Protein AF-A0A7S1EAX0-F1 (afdb_monomer_lite)

Radius of gyration: 17.02 Å; chains: 1; bounding box: 42×25×48 Å

Foldseek 3Di:
DVVVVVVVPPPAQLRVLLVVLLVVLLVVLLPDAPVCCVVPVCVVCVVVCVVSVHDSVVSVVSSVLSSVLSLLDPPRVPVLVVVVVVDDPVDDSVVSNVVSVVVSVVSD

pLDDT: mean 75.77, std 11.21, range [48.56, 90.44]

InterPro domains:
  IPR004681 TRAP transporter large membrane protein DctM [PTHR33362] (2-108)
  IPR010656 TRAP C4-dicarboxylate transport system permease DctM subunit [PF06808] (2-106)

Sequence (108 aa):
VWIESMFQHLPAGQLGFLVFVNIAIFFIAFFLDFFEIAFIVLPLIAPVALKLGIDMTWLAVLLAVNLQTSFMHPPFGIALYNLRSVTPAAVPTSQIYRGAIPFLLLQL

Organism: Hemiselmis andersenii (NCBI:txid464988)

Secondary structure (DSSP, 8-state):
-HHHHHHTTSTTHHHHHHHHHHHHHHHHTTTS-HHHIIIIIHHHHHHHHHHTT--HHHHHHHHHHHHHHHHHSTTT-HHHHHHHHHS-TTS-HHHHHHHHHHHHHHH-

Structure (mmCIF, N/CA/C/O backbone):
data_AF-A0A7S1EAX0-F1
#
_entry.id   AF-A0A7S1EAX0-F1
#
loop_
_atom_site.group_PDB
_atom_site.id
_atom_site.type_symbol
_atom_site.label_atom_id
_atom_site.label_alt_id
_atom_site.label_comp_id
_atom_site.label_asym_id
_atom_site.label_entity_id
_atom_site.label_seq_id
_atom_site.pdbx_PDB_ins_code
_atom_site.Cartn_x
_atom_site.Cartn_y
_atom_site.Cartn_z
_atom_site.occupancy
_atom_site.B_iso_or_equiv
_atom_site.auth_seq_id
_atom_site.auth_comp_id
_atom_site.auth_asym_id
_atom_site.auth_atom_id
_atom_site.pdbx_PDB_model_num
ATOM 1 N N . VAL A 1 1 ? -17.809 10.767 18.245 1.00 53.88 1 VAL A N 1
ATOM 2 C CA . VAL A 1 1 ? -19.279 10.593 18.218 1.00 53.88 1 VAL A CA 1
ATOM 3 C C . VAL A 1 1 ? -19.843 10.308 16.819 1.00 53.88 1 VAL A C 1
ATOM 5 O O . VAL A 1 1 ? -20.466 9.273 16.665 1.00 53.88 1 VAL A O 1
ATOM 8 N N . TRP A 1 2 ? -19.615 11.128 15.777 1.00 50.91 2 TRP A N 1
ATOM 9 C CA . TRP A 1 2 ? -20.181 10.868 14.425 1.00 50.91 2 TRP A CA 1
ATOM 10 C C . TRP A 1 2 ? -19.492 9.752 13.623 1.00 50.91 2 TRP A C 1
ATOM 12 O O . TRP A 1 2 ? -20.140 9.000 12.909 1.00 50.91 2 TRP A O 1
ATOM 22 N N . ILE A 1 3 ? -18.172 9.620 13.755 1.00 58.50 3 ILE A N 1
ATOM 23 C CA . ILE A 1 3 ? -17.413 8.561 13.075 1.00 58.50 3 ILE A CA 1
ATOM 24 C C . ILE A 1 3 ? -17.738 7.191 13.701 1.00 58.50 3 ILE A C 1
ATOM 26 O O . ILE A 1 3 ? -17.883 6.200 12.999 1.00 58.50 3 ILE A O 1
ATOM 30 N N . GLU A 1 4 ? -17.946 7.151 15.020 1.00 52.25 4 GLU A N 1
ATOM 31 C CA . GLU A 1 4 ? -18.244 5.936 15.792 1.00 52.25 4 GLU A CA 1
ATOM 32 C C . GLU A 1 4 ? -19.585 5.289 15.394 1.00 52.25 4 GLU A C 1
ATOM 34 O O . GLU A 1 4 ? -19.658 4.065 15.308 1.00 52.25 4 GLU A O 1
ATOM 39 N N . SER A 1 5 ? -20.624 6.076 15.081 1.00 58.06 5 SER A N 1
ATOM 40 C CA . SER A 1 5 ? -21.939 5.547 14.673 1.00 58.06 5 SER A CA 1
ATOM 41 C C . SER A 1 5 ? -21.956 4.991 13.243 1.00 58.06 5 SER A C 1
ATOM 43 O O . SER A 1 5 ? -22.733 4.078 12.946 1.00 58.06 5 SER A O 1
ATOM 45 N N . MET A 1 6 ? -21.069 5.481 12.367 1.00 57.78 6 MET A N 1
ATOM 46 C CA . MET A 1 6 ? -20.900 4.938 11.014 1.00 57.78 6 MET A CA 1
ATOM 47 C C . MET A 1 6 ? -20.230 3.553 11.029 1.00 57.78 6 MET A C 1
ATOM 49 O O . MET A 1 6 ? -20.528 2.723 10.174 1.00 57.78 6 MET A O 1
ATOM 53 N N . PHE A 1 7 ? -19.389 3.264 12.031 1.00 55.41 7 PHE A N 1
ATOM 54 C CA . PHE A 1 7 ? -18.711 1.968 12.184 1.00 55.41 7 PHE A CA 1
ATOM 55 C C . PHE A 1 7 ? -19.537 0.897 12.918 1.00 55.41 7 PHE A C 1
ATOM 57 O O . PHE A 1 7 ? -19.226 -0.283 12.793 1.00 55.41 7 PHE A O 1
ATOM 64 N N . GLN A 1 8 ? -20.609 1.266 13.629 1.00 55.41 8 GLN A N 1
ATOM 65 C CA . GLN A 1 8 ? -21.485 0.312 14.333 1.00 55.41 8 GLN A CA 1
ATOM 66 C C . GLN A 1 8 ? -22.436 -0.480 13.415 1.00 55.41 8 GLN A C 1
ATOM 68 O O . GLN A 1 8 ? -22.955 -1.512 13.830 1.00 55.41 8 GLN A O 1
ATOM 73 N N . HIS A 1 9 ? -22.651 -0.029 12.174 1.00 52.38 9 HIS A N 1
ATOM 74 C CA . HIS A 1 9 ? -23.562 -0.672 11.212 1.00 52.38 9 HIS A CA 1
ATOM 75 C C . HIS A 1 9 ? -22.845 -1.528 10.159 1.00 52.38 9 HIS A C 1
ATOM 77 O O . HIS A 1 9 ? -23.496 -2.212 9.370 1.00 52.38 9 HIS A O 1
ATOM 83 N N . LEU A 1 10 ? -21.510 -1.514 10.142 1.00 52.56 10 LEU A N 1
ATOM 84 C CA . LEU A 1 10 ? -20.727 -2.451 9.349 1.00 52.56 10 LEU A CA 1
ATOM 85 C C . LEU A 1 10 ? -20.639 -3.765 10.137 1.00 52.56 10 LEU A C 1
ATOM 87 O O . LEU A 1 10 ? -20.082 -3.760 11.235 1.00 52.56 10 LEU A O 1
ATOM 91 N N . PRO A 1 11 ? -21.110 -4.904 9.600 1.00 48.56 11 PRO A N 1
ATOM 92 C CA . PRO A 1 11 ? -21.067 -6.205 10.279 1.00 48.56 11 PRO A CA 1
ATOM 93 C C . PRO A 1 11 ? -19.639 -6.763 10.481 1.00 48.56 11 PRO A C 1
ATOM 95 O O . PRO A 1 11 ? -19.459 -7.962 10.654 1.00 48.56 11 PRO A O 1
ATOM 98 N N . ALA A 1 12 ? -18.602 -5.923 10.440 1.00 54.12 12 ALA A N 1
ATOM 99 C CA . ALA A 1 12 ? -17.227 -6.338 10.202 1.00 54.12 12 ALA A CA 1
ATOM 100 C C . ALA A 1 12 ? -16.210 -5.928 11.281 1.00 54.12 12 ALA A C 1
ATOM 102 O O . ALA A 1 12 ? -15.039 -6.242 11.098 1.00 54.12 12 ALA A O 1
ATOM 103 N N . GLY A 1 13 ? -16.590 -5.262 12.382 1.00 70.81 13 GLY A N 1
ATOM 104 C CA . GLY A 1 13 ? -15.698 -5.016 13.534 1.00 70.81 13 GLY A CA 1
ATOM 105 C C . GLY A 1 13 ? -14.259 -4.599 13.162 1.00 70.81 13 GLY A C 1
ATOM 106 O O . GLY A 1 13 ? -14.042 -3.710 12.340 1.00 70.81 13 GLY A O 1
ATOM 107 N N . GLN A 1 14 ? -13.266 -5.288 13.730 1.00 70.88 14 GLN A N 1
ATOM 108 C CA . GLN A 1 14 ? -11.834 -5.141 13.426 1.00 70.88 14 GLN A CA 1
ATOM 109 C C . GLN A 1 14 ? -11.490 -5.330 11.933 1.00 70.88 14 GLN A C 1
ATOM 111 O O . GLN A 1 14 ? -10.605 -4.657 11.407 1.00 70.88 14 GLN A O 1
ATOM 116 N N . LEU A 1 15 ? -12.207 -6.203 11.226 1.00 77.50 15 LEU A N 1
ATOM 117 C CA . LEU A 1 15 ? -11.936 -6.572 9.835 1.00 77.50 15 LEU A CA 1
ATOM 118 C C . LEU A 1 15 ? -12.383 -5.476 8.851 1.00 77.50 15 LEU A C 1
ATOM 120 O O . LEU A 1 15 ? -11.653 -5.143 7.922 1.00 77.50 15 LEU A O 1
ATOM 124 N N . GLY A 1 16 ? -13.534 -4.844 9.095 1.00 78.50 16 GLY A N 1
ATOM 125 C CA . GLY A 1 16 ? -14.035 -3.727 8.286 1.00 78.50 16 GLY A CA 1
ATOM 126 C C . GLY A 1 16 ? -13.136 -2.496 8.370 1.00 78.50 16 GLY A C 1
ATOM 127 O O . GLY A 1 16 ? -12.861 -1.860 7.353 1.00 78.50 16 GLY A O 1
ATOM 128 N N . PHE A 1 17 ? -12.612 -2.208 9.565 1.00 82.06 17 PHE A N 1
ATOM 1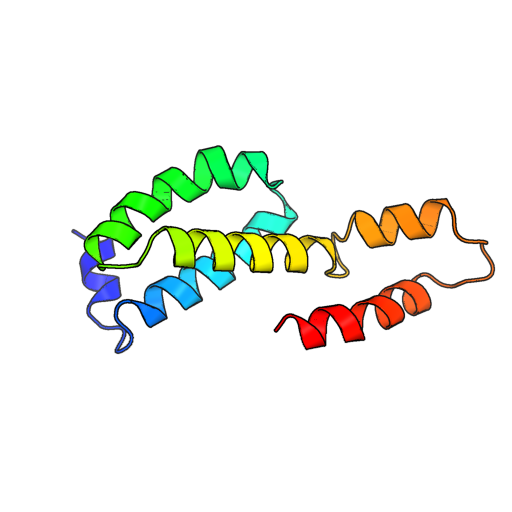29 C CA . PHE A 1 17 ? -11.600 -1.170 9.748 1.00 82.06 17 PHE A CA 1
ATOM 130 C C . PHE A 1 17 ? -10.319 -1.488 8.968 1.00 82.06 17 PHE A C 1
ATOM 132 O O . PHE A 1 17 ? -9.828 -0.628 8.243 1.00 82.06 17 PHE A O 1
ATOM 139 N N . LEU A 1 18 ? -9.805 -2.721 9.058 1.00 83.31 18 LEU A N 1
ATOM 140 C CA . LEU A 1 18 ? -8.588 -3.125 8.343 1.00 83.31 18 LEU A CA 1
ATOM 141 C C . LEU A 1 18 ? -8.735 -3.027 6.822 1.00 83.31 18 LEU A C 1
ATOM 143 O O . LEU A 1 18 ? -7.817 -2.544 6.160 1.00 83.31 18 LEU A O 1
ATOM 147 N N . VAL A 1 19 ? -9.874 -3.452 6.270 1.00 83.94 19 VAL A N 1
ATOM 148 C CA . VAL A 1 19 ? -10.151 -3.354 4.828 1.00 83.94 19 VAL A CA 1
ATOM 149 C C . VAL A 1 19 ? -10.250 -1.893 4.399 1.00 83.94 19 VAL A C 1
ATOM 151 O O . VAL A 1 19 ? -9.606 -1.496 3.431 1.00 83.94 19 VAL A O 1
ATOM 154 N N . PHE A 1 20 ? -10.999 -1.073 5.141 1.00 85.69 20 PHE A N 1
ATOM 155 C CA . PHE A 1 20 ? -11.131 0.352 4.844 1.00 85.69 20 PHE A CA 1
ATOM 156 C C . PHE A 1 20 ? -9.779 1.070 4.882 1.00 85.69 20 PHE A C 1
ATOM 158 O O . PHE A 1 20 ? -9.435 1.783 3.942 1.00 85.69 20 PHE A O 1
ATOM 165 N N . VAL A 1 21 ? -8.994 0.849 5.940 1.00 86.94 21 VAL A N 1
ATOM 166 C CA . VAL A 1 21 ? -7.668 1.452 6.106 1.00 86.94 21 VAL A CA 1
ATOM 167 C C . VAL A 1 21 ? -6.720 0.997 5.004 1.00 86.94 21 VAL A C 1
ATOM 169 O O . VAL A 1 21 ? -6.028 1.837 4.440 1.00 86.94 21 VAL A O 1
ATOM 172 N N . ASN A 1 22 ? -6.716 -0.288 4.637 1.00 86.81 22 ASN A N 1
ATOM 173 C CA . ASN A 1 22 ? -5.886 -0.761 3.532 1.00 86.81 22 ASN A CA 1
ATOM 174 C C . ASN A 1 22 ? -6.271 -0.097 2.205 1.00 86.81 22 ASN A C 1
ATOM 176 O O . ASN A 1 22 ? -5.404 0.408 1.500 1.00 86.81 22 ASN A O 1
ATOM 180 N N . ILE A 1 23 ? -7.558 -0.030 1.872 1.00 86.19 23 ILE A N 1
ATOM 181 C CA . ILE A 1 23 ? -7.994 0.608 0.625 1.00 86.19 23 ILE A CA 1
ATOM 182 C C . ILE A 1 23 ? -7.653 2.105 0.635 1.00 86.19 23 ILE A C 1
ATOM 184 O O . ILE A 1 23 ? -7.105 2.620 -0.336 1.00 86.19 23 ILE A O 1
ATOM 188 N N . ALA A 1 24 ? -7.922 2.806 1.738 1.00 86.81 24 ALA A N 1
ATOM 189 C CA . ALA A 1 24 ? -7.622 4.230 1.863 1.00 86.81 24 ALA A CA 1
ATOM 190 C C . ALA A 1 24 ? -6.117 4.513 1.731 1.00 86.81 24 ALA A C 1
ATOM 192 O O . ALA A 1 24 ? -5.722 5.403 0.978 1.00 86.81 24 ALA A O 1
ATOM 193 N N . ILE A 1 25 ? -5.277 3.733 2.419 1.00 85.88 25 ILE A N 1
ATOM 194 C CA . ILE A 1 25 ? -3.819 3.869 2.356 1.00 85.88 25 ILE A CA 1
ATOM 195 C C . ILE A 1 25 ? -3.301 3.535 0.964 1.00 85.88 25 ILE A C 1
ATOM 197 O O . ILE A 1 25 ? -2.442 4.259 0.486 1.00 85.88 25 ILE A O 1
ATOM 201 N N . PHE A 1 26 ? -3.849 2.526 0.284 1.00 84.31 26 PHE A N 1
ATOM 202 C CA . PHE A 1 26 ? -3.460 2.190 -1.086 1.00 84.31 26 PHE A CA 1
ATOM 203 C C . PHE A 1 26 ? -3.612 3.388 -2.036 1.00 84.31 26 PHE A C 1
ATOM 205 O O . PHE A 1 26 ? -2.702 3.689 -2.803 1.00 84.31 26 PHE A O 1
ATOM 212 N N . PHE A 1 27 ? -4.724 4.126 -1.946 1.00 83.88 27 PHE A N 1
ATOM 213 C CA . PHE A 1 27 ? -4.928 5.324 -2.767 1.00 83.88 27 PHE A CA 1
ATOM 214 C C . PHE A 1 27 ? -4.058 6.511 -2.334 1.00 83.88 27 PHE A C 1
ATOM 216 O O . PHE A 1 27 ? -3.555 7.246 -3.183 1.00 83.88 27 PHE A O 1
ATOM 223 N N . ILE A 1 28 ? -3.877 6.713 -1.027 1.00 83.94 28 ILE A N 1
ATOM 224 C CA . ILE A 1 28 ? -3.047 7.803 -0.489 1.00 83.94 28 ILE A CA 1
ATOM 225 C C . ILE A 1 28 ? -1.558 7.570 -0.798 1.00 83.94 28 ILE A C 1
ATOM 227 O O . ILE A 1 28 ? -0.837 8.522 -1.095 1.00 83.94 28 ILE A O 1
ATOM 231 N N . ALA A 1 29 ? -1.115 6.313 -0.804 1.00 81.12 29 ALA A N 1
ATOM 232 C CA . ALA A 1 29 ? 0.250 5.885 -1.103 1.00 81.12 29 ALA A CA 1
ATOM 233 C C . ALA A 1 29 ? 0.678 6.125 -2.559 1.00 81.12 29 ALA A C 1
ATOM 235 O O . ALA A 1 29 ? 1.834 5.890 -2.897 1.00 81.12 29 ALA A O 1
ATOM 236 N N . PHE A 1 30 ? -0.223 6.580 -3.435 1.00 76.56 30 PHE A N 1
ATOM 237 C CA . PHE A 1 30 ? 0.162 7.088 -4.754 1.00 76.56 30 PHE A CA 1
ATOM 238 C C . PHE A 1 30 ? 0.770 8.493 -4.698 1.00 76.56 30 PHE A C 1
ATOM 240 O O . PHE A 1 30 ? 1.498 8.877 -5.610 1.00 76.56 30 PHE A O 1
ATOM 247 N N . PHE A 1 31 ? 0.470 9.258 -3.646 1.00 77.19 31 PHE A N 1
ATOM 248 C CA . PHE A 1 31 ? 0.902 10.649 -3.494 1.00 77.19 31 PHE A CA 1
ATOM 249 C C . PHE A 1 31 ? 1.887 10.844 -2.345 1.00 77.19 31 PHE A C 1
ATOM 251 O O . PHE A 1 31 ? 2.716 11.749 -2.406 1.00 77.19 31 PHE A O 1
ATOM 258 N N . LEU A 1 32 ? 1.770 10.028 -1.296 1.00 83.12 32 LEU A N 1
ATOM 259 C CA . LEU A 1 32 ? 2.610 10.084 -0.106 1.00 83.12 32 LEU A CA 1
ATOM 260 C C . LEU A 1 32 ? 3.568 8.889 -0.071 1.00 83.12 32 LEU A C 1
ATOM 262 O O . LEU A 1 32 ? 3.159 7.765 -0.360 1.00 83.12 32 LEU A O 1
ATOM 266 N N . ASP A 1 33 ? 4.819 9.139 0.314 1.00 81.12 33 ASP A N 1
ATOM 267 C CA . ASP A 1 33 ? 5.839 8.110 0.514 1.00 81.12 33 ASP A CA 1
ATOM 268 C C . ASP A 1 33 ? 5.717 7.495 1.932 1.00 81.12 33 ASP A C 1
ATOM 270 O O . ASP A 1 33 ? 4.883 7.885 2.765 1.00 81.12 33 ASP A O 1
ATOM 274 N N . PHE A 1 34 ? 6.492 6.441 2.190 1.00 80.69 34 PHE A N 1
ATOM 275 C CA . PHE A 1 34 ? 6.473 5.653 3.418 1.00 80.69 34 PHE A CA 1
ATOM 276 C C . PHE A 1 34 ? 6.618 6.523 4.669 1.00 80.69 34 PHE A C 1
ATOM 278 O O . PHE A 1 34 ? 5.895 6.310 5.644 1.00 80.69 34 PHE A O 1
ATOM 285 N N . PHE A 1 35 ? 7.527 7.500 4.656 1.00 85.00 35 PHE A N 1
ATOM 286 C CA . PHE A 1 35 ? 7.779 8.346 5.821 1.00 85.00 35 PHE A CA 1
ATOM 287 C C . PHE A 1 35 ? 6.577 9.235 6.150 1.00 85.00 35 PHE A C 1
ATOM 289 O O . PHE A 1 35 ? 6.196 9.347 7.314 1.00 85.00 35 PHE A O 1
ATOM 296 N N . GLU A 1 36 ? 5.926 9.815 5.149 1.00 88.94 36 GLU A N 1
ATOM 297 C CA . GLU A 1 36 ? 4.730 10.639 5.301 1.00 88.94 36 GLU A CA 1
ATOM 298 C C . GLU A 1 36 ? 3.579 9.806 5.859 1.00 88.94 36 GLU A C 1
ATOM 300 O O . GLU A 1 36 ? 2.889 10.233 6.785 1.00 88.94 36 GLU A O 1
ATOM 305 N N . ILE A 1 37 ? 3.394 8.586 5.359 1.00 87.88 37 ILE A N 1
ATOM 306 C CA . ILE A 1 37 ? 2.354 7.690 5.870 1.00 87.88 37 ILE A CA 1
ATOM 307 C C . ILE A 1 37 ? 2.668 7.249 7.304 1.00 87.88 37 ILE A C 1
ATOM 309 O O . ILE A 1 37 ? 1.779 7.286 8.159 1.00 87.88 37 ILE A O 1
ATOM 313 N N . ALA A 1 38 ? 3.920 6.911 7.612 1.00 88.75 38 ALA A N 1
ATOM 314 C CA . ALA A 1 38 ? 4.337 6.513 8.953 1.00 88.75 38 ALA A CA 1
ATOM 315 C C . ALA A 1 38 ? 4.240 7.653 9.984 1.00 88.75 38 ALA A C 1
ATOM 317 O O . ALA A 1 38 ? 3.917 7.394 11.143 1.00 88.75 38 ALA A O 1
ATOM 318 N N . PHE A 1 39 ? 4.486 8.907 9.592 1.00 89.00 39 PHE A N 1
ATOM 319 C CA . PHE A 1 39 ? 4.469 10.046 10.519 1.00 89.00 39 PHE A CA 1
ATOM 320 C C . PHE A 1 39 ? 3.146 10.815 10.561 1.00 89.00 39 PHE A C 1
ATOM 322 O O . PHE A 1 39 ? 2.861 11.452 11.572 1.00 89.00 39 PHE A O 1
ATOM 329 N N . ILE A 1 40 ? 2.323 10.758 9.512 1.00 90.44 40 ILE A N 1
ATOM 330 C CA . ILE A 1 40 ? 1.055 11.503 9.434 1.00 90.44 40 ILE A CA 1
ATOM 331 C C . ILE A 1 40 ? -0.135 10.558 9.597 1.00 90.44 40 ILE A C 1
ATOM 333 O O . ILE A 1 40 ? -0.997 10.772 10.451 1.00 90.44 40 ILE A O 1
ATOM 337 N N . VAL A 1 41 ? -0.190 9.498 8.789 1.00 88.62 41 VAL A N 1
ATOM 338 C CA . VAL A 1 41 ? -1.370 8.624 8.709 1.00 88.62 41 VAL A CA 1
ATOM 339 C C . VAL A 1 41 ? -1.387 7.614 9.852 1.00 88.62 41 VAL A C 1
ATOM 341 O O . VAL A 1 41 ? -2.431 7.418 10.472 1.00 88.62 41 VAL A O 1
ATOM 344 N N . LEU A 1 42 ? -0.248 7.000 10.178 1.00 88.19 42 LEU A N 1
ATOM 345 C CA . LEU A 1 42 ? -0.170 5.983 11.228 1.00 88.19 42 LEU A CA 1
ATOM 346 C C . LEU A 1 42 ? -0.588 6.520 12.615 1.00 88.19 42 LEU A C 1
ATOM 348 O O . LEU A 1 42 ? -1.414 5.867 13.255 1.00 88.19 42 LEU A O 1
ATOM 352 N N . PRO A 1 43 ? -0.142 7.706 13.082 1.00 89.12 43 PRO A N 1
ATOM 353 C CA . PRO A 1 43 ? -0.600 8.263 14.358 1.00 89.12 43 PRO A CA 1
ATOM 354 C C . PRO A 1 43 ? -2.089 8.626 14.367 1.00 89.12 43 PRO A C 1
ATOM 356 O O . PRO A 1 43 ? -2.703 8.649 15.432 1.00 89.12 43 PRO A O 1
ATOM 359 N N . LEU A 1 44 ? -2.683 8.883 13.197 1.00 89.31 44 LEU A N 1
ATOM 360 C CA . LEU A 1 44 ? -4.111 9.165 13.055 1.00 89.31 44 LEU A CA 1
ATOM 361 C C . LEU A 1 44 ? -4.963 7.895 13.225 1.00 89.31 44 LEU A C 1
ATOM 363 O O . LEU A 1 44 ? -5.991 7.925 13.902 1.00 89.31 44 LEU A O 1
ATOM 367 N N . ILE A 1 45 ? -4.537 6.772 12.639 1.00 87.81 45 ILE A N 1
ATOM 368 C CA . ILE A 1 45 ? -5.272 5.491 12.677 1.00 87.81 45 ILE A CA 1
ATOM 369 C C . ILE A 1 45 ? -4.956 4.642 13.917 1.00 87.81 45 ILE A C 1
ATOM 371 O O . ILE A 1 45 ? -5.828 3.912 14.388 1.00 87.81 45 ILE A O 1
ATOM 375 N N . ALA A 1 46 ? -3.747 4.749 14.477 1.00 86.88 46 ALA A N 1
ATOM 376 C CA . ALA A 1 46 ? -3.293 4.011 15.658 1.00 86.88 46 ALA A CA 1
ATOM 377 C C . ALA A 1 46 ? -4.251 4.078 16.868 1.00 86.88 46 ALA A C 1
ATOM 379 O O . ALA A 1 46 ? -4.586 3.020 17.405 1.00 86.88 46 ALA A O 1
ATOM 380 N N . PRO A 1 47 ? -4.756 5.252 17.304 1.00 86.88 47 PRO A N 1
ATOM 381 C CA . PRO A 1 47 ? -5.675 5.319 18.441 1.00 86.88 47 PRO A CA 1
ATOM 382 C C . PRO A 1 47 ? -7.024 4.649 18.152 1.00 86.88 47 PRO A C 1
ATOM 384 O O . PRO A 1 47 ? -7.669 4.146 19.071 1.00 86.88 47 PRO A O 1
ATOM 387 N N . VAL A 1 48 ? -7.457 4.617 16.889 1.00 85.62 48 VAL A N 1
ATOM 388 C CA . VAL A 1 48 ? -8.690 3.931 16.478 1.00 85.62 48 VAL A CA 1
ATOM 389 C C . VAL A 1 48 ? -8.470 2.418 16.458 1.00 85.62 48 VAL A C 1
ATOM 391 O O . VAL A 1 48 ? -9.288 1.675 16.995 1.00 85.62 48 VAL A O 1
ATOM 394 N N . ALA A 1 49 ? -7.332 1.968 15.926 1.00 84.69 49 ALA A N 1
ATOM 395 C CA . ALA A 1 49 ? -6.942 0.562 15.900 1.00 84.69 49 ALA A CA 1
ATOM 396 C C . ALA A 1 49 ? -6.817 -0.031 17.316 1.00 84.69 49 ALA A C 1
ATOM 398 O O . ALA A 1 49 ? -7.367 -1.096 17.588 1.00 84.69 49 ALA A O 1
ATOM 399 N N . LEU A 1 50 ? -6.185 0.695 18.244 1.00 85.31 50 LEU A N 1
ATOM 400 C CA . LEU A 1 50 ? -6.060 0.284 19.646 1.00 85.31 50 LEU A CA 1
ATOM 401 C C . LEU A 1 50 ? -7.420 0.154 20.345 1.00 85.31 50 LEU A C 1
ATOM 403 O O . LEU A 1 50 ? -7.653 -0.814 21.064 1.00 85.31 50 LEU A O 1
ATOM 407 N N . LYS A 1 51 ? -8.347 1.092 20.103 1.00 82.44 51 LYS A N 1
ATOM 408 C CA . LYS A 1 51 ? -9.716 1.025 20.648 1.00 82.44 51 LYS A CA 1
ATOM 409 C C . LYS A 1 51 ? -10.517 -0.162 20.114 1.00 82.44 51 LYS A C 1
ATOM 411 O O . LYS A 1 51 ? -11.398 -0.657 20.809 1.00 82.44 51 LYS A O 1
ATOM 416 N N . LEU A 1 52 ? -10.218 -0.603 18.895 1.00 80.62 52 LEU A N 1
ATOM 417 C CA . LEU A 1 52 ? -10.827 -1.773 18.265 1.00 80.62 52 LEU A CA 1
ATOM 418 C C . LEU A 1 52 ? -10.140 -3.095 18.659 1.00 80.62 52 LEU A C 1
ATOM 420 O O . LEU A 1 52 ? -10.563 -4.146 18.187 1.00 80.62 52 LEU A O 1
ATOM 424 N N . GLY A 1 53 ? -9.105 -3.058 19.508 1.00 81.38 53 GLY A N 1
ATOM 425 C CA . GLY A 1 53 ? -8.363 -4.248 19.938 1.00 81.38 53 GLY A CA 1
ATOM 426 C C . GLY A 1 53 ? -7.451 -4.834 18.857 1.00 81.38 53 GLY A C 1
ATOM 427 O O . GLY A 1 53 ? -7.118 -6.015 18.905 1.00 81.38 53 GLY A O 1
ATOM 428 N N . ILE A 1 54 ? -7.063 -4.031 17.864 1.00 82.44 54 ILE A N 1
ATOM 429 C CA . ILE A 1 54 ? -6.207 -4.477 16.766 1.00 82.44 54 ILE A CA 1
ATOM 430 C C . ILE A 1 54 ? -4.757 -4.513 17.226 1.00 82.44 54 ILE A C 1
ATOM 432 O O . ILE A 1 54 ? -4.238 -3.530 17.752 1.00 82.44 54 ILE A O 1
ATOM 436 N N . ASP A 1 55 ? -4.095 -5.637 16.968 1.00 86.06 55 ASP A N 1
ATOM 437 C CA . ASP A 1 55 ? -2.663 -5.768 17.183 1.00 86.06 55 ASP A CA 1
ATOM 438 C C . ASP A 1 55 ? -1.893 -4.766 16.301 1.00 86.06 55 ASP A C 1
ATOM 440 O O . ASP A 1 55 ? -2.037 -4.737 15.073 1.00 86.06 55 ASP A O 1
ATOM 444 N N . MET A 1 56 ? -1.093 -3.905 16.935 1.00 84.25 56 MET A N 1
ATOM 445 C CA . MET A 1 56 ? -0.361 -2.848 16.231 1.00 84.25 56 MET A CA 1
ATOM 446 C C . MET A 1 56 ? 0.731 -3.410 15.320 1.00 84.25 56 MET A C 1
ATOM 448 O O . MET A 1 56 ? 1.022 -2.809 14.285 1.00 84.25 56 MET A O 1
ATOM 452 N N . THR A 1 57 ? 1.321 -4.554 15.672 1.00 88.00 57 THR A N 1
ATOM 453 C CA . THR A 1 57 ? 2.306 -5.233 14.828 1.00 88.00 57 THR A CA 1
ATOM 454 C C . THR A 1 57 ? 1.635 -5.752 13.562 1.00 88.00 57 THR A C 1
ATOM 456 O O . THR A 1 57 ? 2.156 -5.545 12.468 1.00 88.00 57 THR A O 1
ATOM 459 N N . TRP A 1 58 ? 0.441 -6.331 13.676 1.00 86.12 58 TRP A N 1
ATOM 460 C CA . TRP A 1 58 ? -0.338 -6.776 12.524 1.00 86.12 58 TRP A CA 1
ATOM 461 C C . TRP A 1 58 ? -0.754 -5.617 11.614 1.00 86.12 58 TRP A C 1
ATOM 463 O O . TRP A 1 58 ? -0.591 -5.697 10.394 1.00 86.12 58 TRP A O 1
ATOM 473 N N . LEU A 1 59 ? -1.227 -4.510 12.198 1.00 86.12 59 LEU A N 1
ATOM 474 C CA . LEU A 1 59 ? -1.546 -3.300 11.438 1.00 86.12 59 LEU A CA 1
ATOM 475 C C . LEU A 1 59 ? -0.318 -2.783 10.678 1.00 86.12 59 LEU A C 1
ATOM 477 O O . LEU A 1 59 ? -0.438 -2.449 9.503 1.00 86.12 59 LEU A O 1
ATOM 481 N N . ALA A 1 60 ? 0.850 -2.747 11.325 1.00 86.25 60 ALA A N 1
ATOM 482 C CA . ALA A 1 60 ? 2.094 -2.299 10.708 1.00 86.25 60 ALA A CA 1
ATOM 483 C C . ALA A 1 60 ? 2.538 -3.208 9.550 1.00 86.25 60 ALA A C 1
ATOM 485 O O . ALA A 1 60 ? 2.928 -2.700 8.501 1.00 86.25 60 ALA A O 1
ATOM 486 N N . VAL A 1 61 ? 2.437 -4.534 9.707 1.00 88.50 61 VAL A N 1
ATOM 487 C CA . VAL 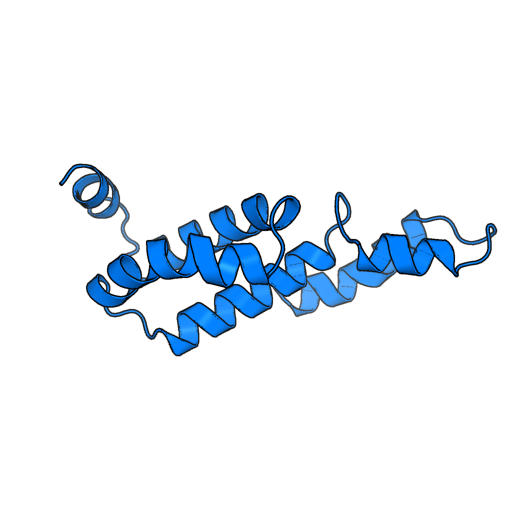A 1 61 ? 2.759 -5.502 8.642 1.00 88.50 61 VAL A CA 1
ATOM 488 C C . VAL A 1 61 ? 1.838 -5.313 7.437 1.00 88.50 61 VAL A C 1
ATOM 490 O O . VAL A 1 61 ? 2.325 -5.219 6.311 1.00 88.50 61 VAL A O 1
ATOM 493 N N . LEU A 1 62 ? 0.526 -5.192 7.661 1.00 87.06 62 LEU A N 1
ATOM 494 C CA . LEU A 1 62 ? -0.434 -4.939 6.583 1.00 87.06 62 LEU A CA 1
ATOM 495 C C . LEU A 1 62 ? -0.140 -3.623 5.858 1.00 87.06 62 LEU A C 1
ATOM 497 O O . LEU A 1 62 ? -0.141 -3.580 4.630 1.00 87.06 62 LEU A O 1
ATOM 501 N N . LEU A 1 63 ? 0.169 -2.565 6.609 1.00 87.06 63 LEU A N 1
ATOM 502 C CA . LEU A 1 63 ? 0.561 -1.276 6.045 1.00 87.06 63 LEU A CA 1
ATOM 503 C C . LEU A 1 63 ? 1.824 -1.386 5.187 1.00 87.06 63 LEU A C 1
ATOM 505 O O . LEU A 1 63 ? 1.855 -0.853 4.082 1.00 87.06 63 LEU A O 1
ATOM 509 N N . ALA A 1 64 ? 2.845 -2.096 5.669 1.00 85.12 64 ALA A N 1
ATOM 510 C CA . ALA A 1 64 ? 4.099 -2.286 4.946 1.00 85.12 64 ALA A CA 1
ATOM 511 C C . ALA A 1 64 ? 3.887 -3.033 3.619 1.00 85.12 64 ALA A C 1
ATOM 513 O O . ALA A 1 64 ? 4.373 -2.591 2.578 1.00 85.12 64 ALA A O 1
ATOM 514 N N . VAL A 1 65 ? 3.110 -4.121 3.638 1.00 85.06 65 VAL A N 1
ATOM 515 C CA . VAL A 1 65 ? 2.755 -4.902 2.440 1.00 85.06 65 VAL A CA 1
ATOM 516 C C . VAL A 1 65 ? 1.968 -4.054 1.436 1.00 85.06 65 VAL A C 1
ATOM 518 O O . VAL A 1 65 ? 2.237 -4.087 0.233 1.00 85.06 65 VAL A O 1
ATOM 521 N N . ASN A 1 66 ? 1.023 -3.255 1.922 1.00 85.00 66 ASN A N 1
ATOM 522 C CA . ASN A 1 66 ? 0.191 -2.407 1.081 1.00 85.00 66 ASN A CA 1
ATOM 523 C C . ASN A 1 66 ? 0.992 -1.264 0.431 1.00 85.00 66 ASN A C 1
ATOM 525 O O . ASN A 1 66 ? 0.886 -1.028 -0.774 1.00 85.00 66 ASN A O 1
ATOM 529 N N . LEU A 1 67 ? 1.889 -0.629 1.191 1.00 82.31 67 LEU A N 1
ATOM 530 C CA . LEU A 1 67 ? 2.808 0.383 0.664 1.00 82.31 67 LEU A CA 1
ATOM 531 C C . LEU A 1 67 ? 3.754 -0.194 -0.392 1.00 82.31 67 LEU A C 1
ATOM 533 O O . LEU A 1 67 ? 3.932 0.404 -1.453 1.00 82.31 67 LEU A O 1
ATOM 537 N N . GLN A 1 68 ? 4.302 -1.388 -0.153 1.00 78.50 68 GLN A N 1
ATOM 538 C CA . GLN A 1 68 ? 5.127 -2.088 -1.139 1.00 78.50 68 GLN A CA 1
ATOM 539 C C . GLN A 1 68 ? 4.354 -2.359 -2.438 1.00 78.50 68 GLN A C 1
ATOM 541 O O . GLN A 1 68 ? 4.887 -2.172 -3.531 1.00 78.50 68 GLN A O 1
ATOM 546 N N . THR A 1 69 ? 3.083 -2.745 -2.323 1.00 75.00 69 THR A N 1
ATOM 547 C CA . THR A 1 69 ? 2.207 -3.006 -3.474 1.00 75.00 69 THR A CA 1
ATOM 548 C C . THR A 1 69 ? 1.925 -1.731 -4.273 1.00 75.00 69 THR A C 1
ATOM 550 O O . THR A 1 69 ? 1.969 -1.764 -5.506 1.00 75.00 69 THR A O 1
ATOM 553 N N . SER A 1 70 ? 1.717 -0.593 -3.597 1.00 71.81 70 SER A N 1
ATOM 554 C CA . SER A 1 70 ? 1.557 0.720 -4.245 1.00 71.81 70 SER A CA 1
ATOM 555 C C . SER A 1 70 ? 2.762 1.071 -5.132 1.00 71.81 70 SER A C 1
ATOM 557 O O . SER A 1 70 ? 2.584 1.464 -6.288 1.00 71.81 70 SER A O 1
ATOM 559 N N . PHE A 1 71 ? 3.991 0.813 -4.662 1.00 66.56 71 PHE A N 1
ATOM 560 C CA . PHE A 1 71 ? 5.218 1.061 -5.438 1.00 66.56 71 PHE A CA 1
ATOM 561 C C . PHE A 1 71 ? 5.369 0.201 -6.698 1.00 66.56 71 PHE A C 1
ATOM 563 O O . PHE A 1 71 ? 6.174 0.536 -7.572 1.00 66.56 71 PHE A O 1
ATOM 570 N N . MET A 1 72 ? 4.624 -0.899 -6.812 1.00 65.94 72 MET A N 1
ATOM 571 C CA . MET A 1 72 ? 4.653 -1.768 -7.991 1.00 65.94 72 MET A CA 1
ATOM 572 C C . MET A 1 72 ? 3.484 -1.505 -8.956 1.00 65.94 72 MET A C 1
ATOM 574 O O . MET A 1 72 ? 3.481 -2.054 -10.059 1.00 65.94 72 MET A O 1
ATOM 578 N N . HIS A 1 73 ? 2.498 -0.670 -8.598 1.00 68.25 73 HIS A N 1
ATOM 579 C CA . HIS A 1 73 ? 1.292 -0.483 -9.410 1.00 68.25 73 HIS A CA 1
ATOM 580 C C . HIS A 1 73 ? 1.504 0.522 -10.577 1.00 68.25 73 HIS A C 1
ATOM 582 O O . HIS A 1 73 ? 2.149 1.561 -10.398 1.00 68.25 73 HIS A O 1
ATOM 588 N N . PRO A 1 74 ? 0.944 0.280 -11.786 1.00 55.00 74 PRO A N 1
ATOM 589 C CA . PRO A 1 74 ? 1.354 0.960 -13.024 1.00 55.00 74 PRO A CA 1
ATOM 590 C C . PRO A 1 74 ? 1.103 2.474 -13.225 1.00 55.00 74 PRO A C 1
ATOM 592 O O . PRO A 1 74 ? 1.666 2.979 -14.195 1.00 55.00 74 PRO A O 1
ATOM 595 N N . PRO A 1 75 ? 0.338 3.241 -12.414 1.00 53.81 75 PRO A N 1
ATOM 596 C CA . PRO A 1 75 ? 0.259 4.694 -12.585 1.00 53.81 75 PRO A CA 1
ATOM 597 C C . PRO A 1 75 ? 1.387 5.459 -11.868 1.00 53.81 75 PRO A C 1
ATOM 599 O O . PRO A 1 75 ? 1.733 6.547 -12.314 1.00 53.81 75 PRO A O 1
ATOM 602 N N . PHE A 1 76 ? 1.987 4.896 -10.808 1.00 57.22 76 PHE A N 1
ATOM 603 C CA . PHE A 1 76 ? 2.985 5.581 -9.961 1.00 57.22 76 PHE A CA 1
ATOM 604 C C . PHE A 1 76 ? 4.151 4.691 -9.509 1.00 57.22 76 PHE A C 1
ATOM 606 O O . PHE A 1 76 ? 4.918 5.081 -8.633 1.00 57.22 76 PHE A O 1
ATOM 613 N N . GLY A 1 77 ? 4.326 3.505 -10.101 1.00 62.06 77 GLY A N 1
ATOM 614 C CA . GLY A 1 77 ? 5.420 2.607 -9.749 1.00 62.06 77 GLY A CA 1
ATOM 615 C C . GLY A 1 77 ? 6.789 3.193 -10.095 1.00 62.06 77 GLY A C 1
ATOM 616 O O . GLY A 1 77 ? 7.330 2.921 -11.170 1.00 62.06 77 GLY A O 1
ATOM 617 N N . ILE A 1 78 ? 7.361 3.976 -9.174 1.00 60.47 78 ILE A N 1
ATOM 618 C CA . ILE A 1 78 ? 8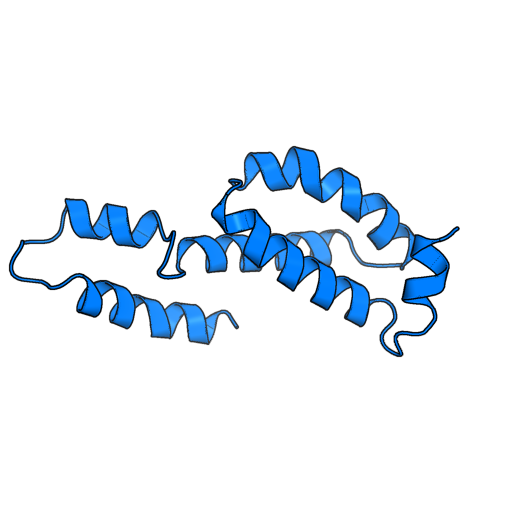.698 4.579 -9.279 1.00 60.47 78 ILE A CA 1
ATOM 619 C C . ILE A 1 78 ? 9.728 3.492 -9.613 1.00 60.47 78 ILE A C 1
ATOM 621 O O . ILE A 1 78 ? 10.612 3.717 -10.431 1.00 60.47 78 ILE A O 1
ATOM 625 N N . ALA A 1 79 ? 9.568 2.278 -9.074 1.00 62.25 79 ALA A N 1
ATOM 626 C CA . ALA A 1 79 ? 10.418 1.132 -9.388 1.00 62.25 79 ALA A CA 1
ATOM 627 C C . ALA A 1 79 ? 10.381 0.739 -10.879 1.00 62.25 79 ALA A C 1
ATOM 629 O O . ALA A 1 79 ? 11.425 0.477 -11.477 1.00 62.25 79 ALA A O 1
ATOM 630 N N . LEU A 1 80 ? 9.202 0.745 -11.507 1.00 65.12 80 LEU A N 1
ATOM 631 C CA . LEU A 1 80 ? 9.041 0.401 -12.926 1.00 65.12 80 LEU A CA 1
ATOM 632 C C . LEU A 1 80 ? 9.523 1.532 -13.840 1.00 65.12 80 LEU A C 1
ATOM 634 O O . LEU A 1 80 ? 10.093 1.270 -14.901 1.00 65.12 80 LEU A O 1
ATOM 638 N N . TYR A 1 81 ? 9.370 2.783 -13.404 1.00 64.81 81 TYR A N 1
ATOM 639 C CA . TYR A 1 81 ? 9.905 3.948 -14.112 1.00 64.81 81 TYR A CA 1
ATOM 640 C C . TYR A 1 81 ? 11.439 4.035 -14.012 1.00 64.81 81 TYR A C 1
ATOM 642 O O . TYR A 1 81 ? 12.117 4.312 -15.002 1.00 64.81 81 TYR A O 1
ATOM 650 N N . ASN A 1 82 ? 12.003 3.695 -12.851 1.00 63.97 82 ASN A N 1
ATOM 651 C CA . ASN A 1 82 ? 13.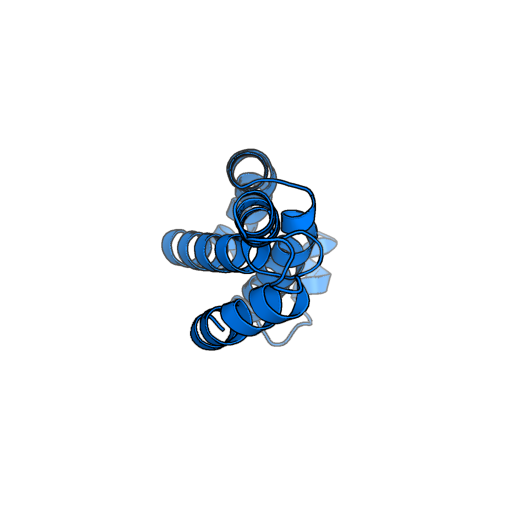445 3.555 -12.650 1.00 63.97 82 ASN A CA 1
ATOM 652 C C . ASN A 1 82 ? 14.017 2.405 -13.484 1.00 63.97 82 ASN A C 1
ATOM 654 O O . ASN A 1 82 ? 15.064 2.560 -14.100 1.00 63.97 82 ASN A O 1
ATOM 658 N N . LEU A 1 83 ? 13.320 1.270 -13.586 1.00 70.00 83 LEU A N 1
ATOM 659 C CA . LEU A 1 83 ? 13.728 0.196 -14.497 1.00 70.00 83 LEU A CA 1
ATOM 660 C C . LEU A 1 83 ? 13.685 0.653 -15.957 1.00 70.00 83 LEU A C 1
ATOM 662 O O . LEU A 1 83 ? 14.587 0.332 -16.732 1.00 70.00 83 LEU A O 1
ATOM 666 N N . ARG A 1 84 ? 12.692 1.459 -16.345 1.00 70.75 84 ARG A N 1
ATOM 667 C CA . ARG A 1 84 ? 12.626 2.006 -17.704 1.00 70.75 84 ARG A CA 1
ATOM 668 C C . ARG A 1 84 ? 13.821 2.906 -18.039 1.00 70.75 84 ARG A C 1
ATOM 670 O O . ARG A 1 84 ? 14.225 2.888 -19.203 1.00 70.75 84 ARG A O 1
ATOM 677 N N . SER A 1 85 ? 14.391 3.638 -17.076 1.00 74.06 85 SER A N 1
ATOM 678 C CA . SER A 1 85 ? 15.528 4.548 -17.313 1.00 74.06 85 SER A CA 1
ATOM 679 C C . SER A 1 85 ? 16.825 3.818 -17.689 1.00 74.06 85 SER A C 1
ATOM 681 O O . SER A 1 85 ? 17.636 4.366 -18.431 1.00 74.06 85 SER A O 1
ATOM 683 N N . VAL A 1 86 ? 16.985 2.564 -17.251 1.00 76.69 86 VAL A N 1
ATOM 684 C CA . VAL A 1 86 ? 18.149 1.711 -17.559 1.00 76.69 86 VAL A CA 1
ATOM 685 C C . VAL A 1 86 ? 17.880 0.674 -18.656 1.00 76.69 86 VAL A C 1
ATOM 687 O O . VAL A 1 86 ? 18.801 0.002 -19.116 1.00 76.69 86 VAL A O 1
ATOM 690 N N . THR A 1 87 ? 16.626 0.528 -19.095 1.00 77.81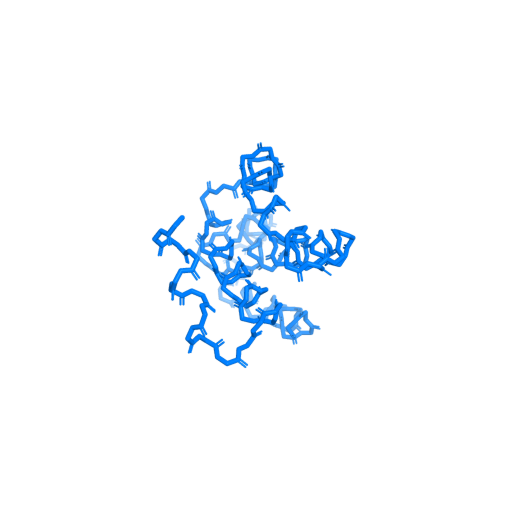 87 THR A N 1
ATOM 691 C CA . THR A 1 87 ? 16.235 -0.490 -20.081 1.00 77.81 87 THR A CA 1
ATOM 692 C C . THR A 1 87 ? 16.395 0.026 -21.524 1.00 77.81 87 THR A C 1
ATOM 694 O O . THR A 1 87 ? 15.947 1.140 -21.829 1.00 77.81 87 THR A O 1
ATOM 697 N N . PRO A 1 88 ? 16.962 -0.775 -22.455 1.00 76.25 88 PRO A N 1
ATOM 698 C CA . PRO A 1 88 ? 17.075 -0.418 -23.870 1.00 76.25 88 PRO A CA 1
ATOM 699 C C . PRO A 1 88 ? 15.737 -0.004 -24.494 1.00 76.25 88 PRO A C 1
ATOM 701 O O . PRO A 1 88 ? 14.697 -0.591 -24.201 1.00 76.25 88 PRO A O 1
ATOM 704 N N . ALA A 1 89 ? 15.762 0.954 -25.427 1.00 73.81 89 ALA A N 1
ATOM 705 C CA . ALA A 1 89 ? 14.558 1.460 -26.100 1.00 73.81 89 ALA A CA 1
ATOM 706 C C . ALA A 1 89 ? 13.770 0.395 -26.893 1.00 73.81 89 ALA A C 1
ATOM 708 O O . ALA A 1 89 ? 12.609 0.620 -27.221 1.00 73.81 89 ALA A O 1
ATOM 709 N N . ALA A 1 90 ? 14.385 -0.759 -27.173 1.00 78.69 90 ALA A N 1
ATOM 710 C CA . ALA A 1 90 ? 13.748 -1.904 -27.816 1.00 78.69 90 ALA A CA 1
ATOM 711 C C . ALA A 1 90 ? 12.699 -2.608 -26.931 1.00 78.69 90 ALA A C 1
ATOM 713 O O . ALA A 1 90 ? 11.839 -3.309 -27.460 1.00 78.69 90 ALA A O 1
ATOM 714 N N . VAL A 1 91 ? 12.752 -2.437 -25.604 1.00 76.94 91 VAL A N 1
ATOM 715 C CA . VAL A 1 91 ? 11.785 -3.042 -24.678 1.00 76.94 91 VAL A CA 1
ATOM 716 C C . VAL A 1 91 ? 10.654 -2.047 -24.405 1.00 76.94 91 VAL A C 1
ATOM 718 O O . VAL A 1 91 ? 10.900 -0.971 -23.846 1.00 76.94 91 VAL A O 1
ATOM 721 N N . PRO A 1 92 ? 9.401 -2.374 -24.760 1.00 76.12 92 PRO A N 1
ATOM 722 C CA . PRO A 1 92 ? 8.275 -1.504 -24.472 1.00 76.12 92 PRO A CA 1
ATOM 723 C C . PRO A 1 92 ? 7.952 -1.525 -22.974 1.00 76.12 92 PRO A C 1
ATOM 725 O O . PRO A 1 92 ? 7.996 -2.569 -22.321 1.00 76.12 92 PRO A O 1
ATOM 728 N N . THR A 1 93 ? 7.539 -0.378 -22.429 1.00 71.88 93 THR A N 1
ATOM 729 C CA . THR A 1 93 ? 7.166 -0.238 -21.010 1.00 71.88 93 THR A CA 1
ATOM 730 C C . THR A 1 93 ? 6.066 -1.230 -20.596 1.00 71.88 93 THR A C 1
ATOM 732 O O . THR A 1 93 ? 6.046 -1.702 -19.464 1.00 71.88 93 THR A O 1
ATOM 735 N N . SER A 1 94 ? 5.199 -1.641 -21.530 1.00 74.06 94 SER A N 1
ATOM 736 C CA . SER A 1 94 ? 4.175 -2.675 -21.313 1.00 74.06 94 SER A CA 1
ATOM 737 C C . SER A 1 94 ? 4.744 -4.038 -20.897 1.00 74.06 94 SER A C 1
ATOM 739 O O . SER A 1 94 ? 4.090 -4.762 -20.148 1.00 74.06 94 SER A O 1
ATOM 741 N N . GLN A 1 95 ? 5.955 -4.392 -21.333 1.00 77.25 95 GLN A N 1
ATOM 742 C CA . GLN A 1 95 ? 6.607 -5.651 -20.966 1.00 77.25 95 GLN A CA 1
ATOM 743 C C . GLN A 1 95 ? 7.156 -5.600 -19.533 1.00 77.25 95 GLN A C 1
ATOM 745 O O . GLN A 1 95 ? 7.052 -6.584 -18.804 1.00 77.25 95 GLN A O 1
ATOM 750 N N . ILE A 1 96 ? 7.639 -4.428 -19.105 1.00 74.62 96 ILE A N 1
ATOM 751 C CA . ILE A 1 96 ? 8.066 -4.155 -17.724 1.00 74.62 96 ILE A CA 1
ATOM 752 C C . ILE A 1 96 ? 6.858 -4.240 -16.780 1.00 74.62 96 ILE A C 1
ATOM 754 O O . ILE A 1 96 ? 6.909 -4.952 -15.779 1.00 74.62 96 ILE A O 1
ATOM 758 N N . TYR A 1 97 ? 5.733 -3.610 -17.143 1.00 73.31 97 TYR A N 1
ATOM 759 C CA . TYR A 1 97 ? 4.494 -3.701 -16.362 1.00 73.31 97 TYR A CA 1
ATOM 760 C C . TYR A 1 97 ? 3.985 -5.141 -16.247 1.00 73.31 97 TYR A C 1
ATOM 762 O O . TYR A 1 97 ? 3.652 -5.585 -15.151 1.00 73.31 97 TYR A O 1
ATOM 770 N N . ARG A 1 98 ? 3.973 -5.908 -17.346 1.00 71.75 98 ARG A N 1
ATOM 771 C CA . ARG A 1 98 ? 3.546 -7.319 -17.319 1.00 71.75 98 ARG A CA 1
ATOM 772 C C . ARG A 1 98 ? 4.469 -8.213 -16.492 1.00 71.75 98 ARG A C 1
ATOM 774 O O . ARG A 1 98 ? 3.982 -9.189 -15.936 1.00 71.75 98 ARG A O 1
ATOM 781 N N . GLY A 1 99 ? 5.756 -7.882 -16.388 1.00 74.06 99 GLY A N 1
ATOM 782 C CA . GLY A 1 99 ? 6.711 -8.588 -15.529 1.00 74.06 99 GLY A CA 1
ATOM 783 C C . GLY A 1 99 ? 6.491 -8.355 -14.031 1.00 74.06 99 GLY A C 1
ATOM 784 O O . GLY A 1 99 ? 6.834 -9.219 -13.230 1.00 74.06 99 GLY A O 1
ATOM 785 N N . ALA A 1 100 ? 5.879 -7.232 -13.649 1.00 72.88 100 ALA A N 1
ATOM 786 C CA . ALA A 1 100 ? 5.554 -6.930 -12.255 1.00 72.88 100 ALA A CA 1
ATOM 787 C C . ALA A 1 100 ? 4.264 -7.622 -11.780 1.00 72.88 100 ALA A C 1
ATOM 789 O O . ALA A 1 100 ? 4.164 -8.000 -10.616 1.00 72.88 100 ALA A O 1
ATOM 790 N N . ILE A 1 101 ? 3.297 -7.846 -12.680 1.00 74.56 101 ILE A N 1
ATOM 791 C CA . ILE A 1 101 ? 1.986 -8.446 -12.357 1.00 74.56 101 ILE A CA 1
ATOM 792 C C . ILE A 1 101 ? 2.085 -9.764 -11.556 1.00 74.56 101 ILE A C 1
ATOM 794 O O . ILE A 1 101 ? 1.358 -9.880 -10.573 1.00 74.56 101 ILE A O 1
ATOM 798 N N . PRO A 1 102 ? 2.960 -10.738 -11.885 1.00 75.94 102 PRO A N 1
ATOM 799 C CA . PRO A 1 102 ? 3.110 -11.967 -11.100 1.00 75.94 102 PRO A CA 1
ATOM 800 C C . PRO A 1 102 ? 3.498 -11.714 -9.641 1.00 75.94 102 PRO A C 1
ATOM 802 O O . PRO A 1 102 ? 3.008 -12.400 -8.752 1.00 75.94 102 PRO A O 1
ATOM 805 N N . PHE A 1 103 ? 4.347 -10.713 -9.391 1.00 73.12 103 PHE A N 1
ATOM 806 C CA . PHE A 1 103 ? 4.747 -10.329 -8.039 1.00 73.12 103 PHE A CA 1
ATOM 807 C C . PHE A 1 103 ? 3.611 -9.629 -7.293 1.00 73.12 103 PHE A C 1
ATOM 809 O O . PHE A 1 103 ? 3.386 -9.941 -6.130 1.00 73.12 103 PHE A O 1
ATOM 816 N N . LEU A 1 104 ? 2.846 -8.751 -7.959 1.00 72.19 104 LEU A N 1
ATOM 817 C CA . LEU A 1 104 ? 1.645 -8.163 -7.350 1.00 72.19 104 LEU A CA 1
ATOM 818 C C . LEU A 1 104 ? 0.603 -9.236 -6.998 1.00 72.19 104 LEU A C 1
ATOM 820 O O . LEU A 1 104 ? -0.003 -9.165 -5.936 1.00 72.19 104 LEU A O 1
ATOM 824 N N . LEU A 1 105 ? 0.405 -10.228 -7.870 1.00 73.25 105 LEU A N 1
ATOM 825 C CA . LEU A 1 105 ? -0.554 -11.31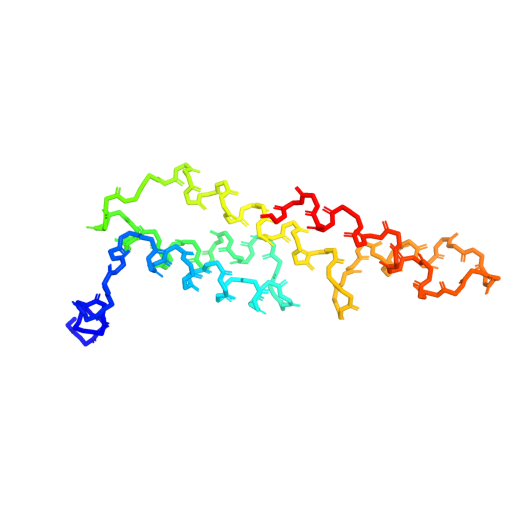4 -7.648 1.00 73.25 105 LEU A CA 1
ATOM 826 C C . LEU A 1 105 ? -0.137 -12.275 -6.530 1.00 73.25 105 LEU A C 1
ATOM 828 O O . LEU A 1 105 ? -1.009 -12.862 -5.910 1.00 73.25 105 LEU A O 1
ATOM 832 N N . LEU A 1 106 ? 1.163 -12.455 -6.283 1.00 74.12 106 LEU A N 1
ATOM 833 C CA . LEU A 1 106 ? 1.655 -13.245 -5.147 1.00 74.12 106 LEU A CA 1
ATOM 834 C C . LEU A 1 106 ? 1.531 -12.508 -3.806 1.00 74.12 106 LEU A C 1
ATOM 836 O O . LEU A 1 106 ? 1.570 -13.150 -2.761 1.00 74.12 106 LEU A O 1
ATOM 840 N N . GLN A 1 107 ? 1.452 -11.176 -3.835 1.00 68.44 107 GLN A N 1
ATOM 841 C CA . GLN A 1 107 ? 1.416 -10.329 -2.643 1.00 68.44 107 GLN A CA 1
ATOM 842 C C . GLN A 1 107 ? -0.014 -10.085 -2.116 1.00 68.44 107 GLN A C 1
ATOM 844 O O . GLN A 1 107 ? -0.175 -9.765 -0.938 1.00 68.44 107 GLN A O 1
ATOM 849 N N . LEU A 1 108 ? -1.024 -10.214 -2.984 1.00 66.44 108 LEU A N 1
ATOM 850 C CA . LEU A 1 108 ? -2.459 -10.142 -2.668 1.00 66.44 108 LEU A CA 1
ATOM 851 C C . LEU A 1 108 ? -2.984 -11.465 -2.097 1.00 66.44 108 LEU A C 1
ATOM 853 O O . LEU A 1 108 ? -3.822 -11.386 -1.170 1.00 66.44 108 LEU A O 1
#